Protein AF-A0A1B6F3V0-F1 (afdb_monomer)

Mean predicted aligned error: 4.2 Å

Structure (mmCIF, N/CA/C/O backbone):
data_AF-A0A1B6F3V0-F1
#
_entry.id   AF-A0A1B6F3V0-F1
#
loop_
_atom_site.group_PDB
_atom_site.id
_atom_site.type_symbol
_atom_site.label_atom_id
_atom_site.label_alt_id
_atom_site.label_comp_id
_atom_site.label_asym_id
_atom_site.label_entity_id
_atom_site.label_seq_id
_atom_site.pdbx_PDB_ins_code
_atom_site.Cartn_x
_atom_site.Cartn_y
_atom_site.Cartn_z
_atom_site.occupancy
_atom_site.B_iso_or_equiv
_atom_site.auth_seq_id
_atom_site.auth_comp_id
_atom_site.auth_asym_id
_atom_site.auth_atom_id
_atom_site.pdbx_PDB_model_num
ATOM 1 N N . SER A 1 1 ? -8.445 -27.955 2.156 1.00 64.62 1 SER A N 1
ATOM 2 C CA . SER A 1 1 ? -7.888 -26.623 2.469 1.00 64.62 1 SER A CA 1
ATOM 3 C C . SER A 1 1 ? -6.704 -26.385 1.548 1.00 64.62 1 SER A C 1
ATOM 5 O O . SER A 1 1 ? -5.938 -27.315 1.337 1.00 64.62 1 SER A O 1
ATOM 7 N N . GLY A 1 2 ? -6.587 -25.203 0.941 1.00 88.31 2 GLY A N 1
ATOM 8 C CA . GLY A 1 2 ? -5.503 -24.886 0.006 1.00 88.31 2 GLY A CA 1
ATOM 9 C C . GLY A 1 2 ? -5.017 -23.460 0.226 1.00 88.31 2 GLY A C 1
ATOM 10 O O . GLY A 1 2 ? -5.844 -22.557 0.307 1.00 88.31 2 GLY A O 1
ATOM 11 N N . TYR A 1 3 ? -3.701 -23.302 0.361 1.00 94.69 3 TYR A N 1
ATOM 12 C CA . TYR A 1 3 ? -3.029 -22.007 0.435 1.00 94.69 3 TYR A CA 1
ATOM 13 C C . TYR A 1 3 ? -3.003 -21.346 -0.947 1.00 94.69 3 TYR A C 1
ATOM 15 O O . TYR A 1 3 ? -2.745 -22.014 -1.951 1.00 94.69 3 TYR A O 1
ATOM 23 N N . ASN A 1 4 ? -3.238 -20.040 -0.993 1.00 96.88 4 ASN A N 1
ATOM 24 C CA . ASN A 1 4 ? -3.128 -19.209 -2.178 1.00 96.88 4 ASN A CA 1
ATOM 25 C C . ASN A 1 4 ? -1.780 -18.456 -2.182 1.00 96.88 4 ASN A C 1
ATOM 27 O O . ASN A 1 4 ? -1.640 -17.451 -1.481 1.00 96.88 4 ASN A O 1
ATOM 31 N N . PRO A 1 5 ? -0.800 -18.874 -3.010 1.00 96.50 5 PRO A N 1
ATOM 32 C CA . PRO A 1 5 ? 0.526 -18.261 -3.063 1.00 96.50 5 PRO A CA 1
ATOM 33 C C . PRO A 1 5 ? 0.572 -16.944 -3.854 1.00 96.50 5 PRO A C 1
ATOM 35 O O . PRO A 1 5 ? 1.662 -16.462 -4.153 1.00 96.50 5 PRO A O 1
ATOM 38 N N . LYS A 1 6 ? -0.574 -16.374 -4.255 1.00 97.31 6 LYS A N 1
ATOM 39 C CA . LYS A 1 6 ? -0.618 -15.170 -5.090 1.00 97.31 6 LYS A CA 1
ATOM 40 C C . LYS A 1 6 ? 0.088 -13.997 -4.407 1.00 97.31 6 LYS A C 1
ATOM 42 O O . LYS A 1 6 ? -0.409 -13.442 -3.427 1.00 97.31 6 LYS A O 1
ATOM 47 N N . TYR A 1 7 ? 1.200 -13.584 -5.003 1.00 96.00 7 TYR A N 1
ATOM 48 C CA . TYR A 1 7 ? 1.965 -12.415 -4.611 1.00 96.00 7 TYR A CA 1
ATOM 49 C C . TYR A 1 7 ? 2.675 -11.814 -5.835 1.00 96.00 7 TYR A C 1
ATOM 51 O O . TYR A 1 7 ? 3.282 -12.568 -6.600 1.00 96.00 7 TYR A O 1
ATOM 59 N N . PRO A 1 8 ? 2.650 -10.483 -6.020 1.00 97.31 8 PRO A N 1
ATOM 60 C CA . PRO A 1 8 ? 1.774 -9.511 -5.352 1.00 97.31 8 PRO A CA 1
ATOM 61 C C . PRO A 1 8 ? 0.281 -9.702 -5.717 1.00 97.31 8 PRO A C 1
ATOM 63 O O . PRO A 1 8 ? -0.069 -10.486 -6.601 1.00 97.31 8 PRO A O 1
ATOM 66 N N . LEU A 1 9 ? -0.632 -8.998 -5.029 1.00 97.56 9 LEU A N 1
ATOM 67 C CA . LEU A 1 9 ? -2.084 -9.091 -5.299 1.00 97.56 9 LEU A CA 1
ATOM 68 C C . LEU A 1 9 ? -2.471 -8.562 -6.684 1.00 97.56 9 LEU A C 1
ATOM 70 O O . LEU A 1 9 ? -3.353 -9.125 -7.342 1.00 97.56 9 LEU A O 1
ATOM 74 N N . THR A 1 10 ? -1.805 -7.498 -7.121 1.00 97.88 10 THR A N 1
ATOM 75 C CA . THR A 1 10 ? -1.951 -6.918 -8.456 1.00 97.88 10 THR A CA 1
ATOM 76 C C . THR A 1 10 ? -0.750 -7.347 -9.291 1.00 97.88 10 THR A C 1
ATOM 78 O O . THR A 1 10 ? 0.375 -7.096 -8.855 1.00 97.88 10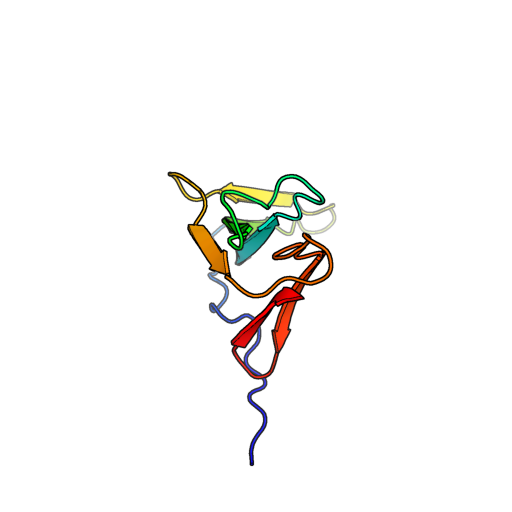 THR A O 1
ATOM 81 N N . PRO A 1 11 ? -0.947 -7.987 -10.460 1.00 97.81 11 PRO A N 1
ATOM 82 C CA . PRO A 1 11 ? 0.159 -8.355 -11.337 1.00 97.81 11 PRO A CA 1
ATOM 83 C C . PRO A 1 11 ? 1.041 -7.141 -11.679 1.00 97.81 11 PRO A C 1
ATOM 85 O O . PRO A 1 11 ? 0.492 -6.076 -11.975 1.00 97.81 11 PRO A O 1
ATOM 88 N N . PRO A 1 12 ? 2.380 -7.275 -11.650 1.00 98.31 12 PRO A N 1
ATOM 89 C CA . PRO A 1 12 ? 3.277 -6.213 -12.092 1.00 98.31 12 PRO A CA 1
ATOM 90 C C . PRO A 1 12 ? 3.053 -5.866 -13.566 1.00 98.31 12 PRO A C 1
ATOM 92 O O . PRO A 1 12 ? 2.742 -6.739 -14.378 1.00 98.31 12 PRO A O 1
ATOM 95 N N . VAL A 1 13 ? 3.245 -4.595 -13.913 1.00 98.25 13 VAL A N 1
ATOM 96 C CA . VAL A 1 13 ? 3.054 -4.072 -15.270 1.00 98.25 13 VAL A CA 1
ATOM 97 C C . VAL A 1 13 ? 4.423 -3.734 -15.867 1.00 98.25 13 VAL A C 1
ATOM 99 O O . VAL A 1 13 ? 5.111 -2.867 -15.326 1.00 98.25 13 VAL A O 1
ATOM 102 N N . PRO A 1 14 ? 4.854 -4.394 -16.956 1.00 98.00 14 PRO A N 1
ATOM 103 C CA . PRO A 1 14 ? 6.054 -3.996 -17.685 1.00 98.00 14 PRO A CA 1
ATOM 104 C C . PRO A 1 14 ? 5.912 -2.581 -18.253 1.00 98.00 14 PRO A C 1
ATOM 106 O O . PRO A 1 14 ? 4.838 -2.203 -18.724 1.00 98.00 14 PRO A O 1
ATOM 109 N N . THR A 1 15 ? 6.995 -1.815 -18.239 1.00 97.38 15 THR A N 1
ATOM 110 C CA . THR A 1 15 ? 7.070 -0.472 -18.823 1.00 97.38 15 THR A CA 1
ATOM 111 C C . THR A 1 15 ? 8.277 -0.375 -19.754 1.00 97.38 15 THR A C 1
ATOM 113 O O . THR A 1 15 ? 9.106 -1.282 -19.810 1.00 97.38 15 THR A O 1
ATOM 116 N N . GLU A 1 16 ? 8.408 0.738 -20.475 1.00 96.62 16 GLU A N 1
ATOM 117 C CA . GLU A 1 16 ? 9.602 1.008 -21.289 1.00 96.62 16 GLU A CA 1
ATOM 118 C C . GLU A 1 16 ? 10.881 1.122 -20.441 1.00 96.62 16 GLU A C 1
ATOM 120 O O . GLU A 1 16 ? 11.968 0.811 -20.922 1.00 96.62 16 GLU A O 1
ATOM 125 N N . ASN A 1 17 ? 10.753 1.528 -19.172 1.00 95.25 17 ASN A N 1
ATOM 126 C CA . ASN A 1 17 ? 11.886 1.783 -18.280 1.00 95.25 17 ASN A CA 1
ATOM 127 C C . ASN A 1 17 ? 12.155 0.640 -17.286 1.00 95.25 17 ASN A C 1
ATOM 129 O O . ASN A 1 17 ? 13.203 0.634 -16.641 1.00 95.25 17 ASN A O 1
ATOM 133 N N . GLY A 1 18 ? 11.236 -0.318 -17.133 1.00 96.50 18 GLY A N 1
ATOM 134 C CA . GLY A 1 18 ? 11.381 -1.427 -16.196 1.00 96.50 18 GLY A CA 1
ATOM 135 C C . GLY A 1 18 ? 10.057 -2.098 -15.835 1.00 96.50 18 GLY A C 1
ATOM 136 O O . GLY A 1 18 ? 9.347 -2.606 -16.703 1.00 96.50 18 GLY A O 1
ATOM 137 N N . VAL A 1 19 ? 9.749 -2.175 -14.537 1.00 98.31 19 VAL A N 1
ATOM 138 C CA . VAL A 1 19 ? 8.538 -2.845 -14.033 1.00 98.31 19 VAL A CA 1
ATOM 139 C C . VAL A 1 19 ? 7.854 -1.984 -12.981 1.00 98.31 19 VAL A C 1
ATOM 141 O O . VAL A 1 19 ? 8.484 -1.540 -12.020 1.00 98.31 19 VAL A O 1
ATOM 144 N N . LYS A 1 20 ? 6.547 -1.788 -13.147 1.00 98.31 20 LYS A N 1
ATOM 145 C CA . LYS A 1 20 ? 5.685 -1.017 -12.255 1.00 98.31 20 LYS A CA 1
ATOM 146 C C . LYS A 1 20 ? 4.856 -1.948 -11.361 1.00 98.31 20 LYS A C 1
ATOM 148 O O . LYS A 1 20 ? 4.224 -2.893 -11.832 1.00 98.31 20 LYS A O 1
ATOM 153 N N . TYR A 1 21 ? 4.847 -1.665 -10.063 1.00 98.56 21 TYR A N 1
ATOM 154 C CA . TYR A 1 21 ? 4.188 -2.434 -9.008 1.00 98.56 21 TYR A CA 1
ATOM 155 C C . TYR A 1 21 ? 3.160 -1.570 -8.290 1.00 98.56 21 TYR A C 1
ATOM 157 O O . TYR A 1 21 ? 3.437 -0.417 -7.968 1.00 98.56 21 TYR A O 1
ATOM 165 N N . ARG A 1 22 ? 1.985 -2.131 -7.994 1.00 98.44 22 ARG A N 1
ATOM 166 C CA . ARG A 1 22 ? 1.003 -1.487 -7.114 1.00 98.44 22 ARG A CA 1
ATOM 167 C C . ARG A 1 22 ? 1.503 -1.536 -5.670 1.00 98.44 22 ARG A C 1
ATOM 169 O O . ARG A 1 22 ? 1.870 -2.610 -5.200 1.00 98.44 22 ARG A O 1
ATOM 176 N N . VAL A 1 23 ? 1.469 -0.407 -4.968 1.00 98.12 23 VAL A N 1
ATOM 177 C CA . VAL A 1 23 ? 1.884 -0.297 -3.561 1.00 98.12 23 VAL A CA 1
ATOM 178 C C . VAL A 1 23 ? 0.796 0.349 -2.704 1.00 98.12 23 VAL A C 1
ATOM 180 O O . VAL A 1 23 ? -0.058 1.082 -3.211 1.00 98.12 23 VAL A O 1
ATOM 183 N N . GLY A 1 24 ? 0.827 0.057 -1.404 1.00 97.19 24 GLY A N 1
ATOM 184 C CA . GLY A 1 24 ? -0.052 0.643 -0.396 1.00 97.19 24 GLY A CA 1
ATOM 185 C C . GLY A 1 24 ? 0.731 0.987 0.868 1.00 97.19 24 GLY A C 1
ATOM 186 O O . GLY A 1 24 ? 1.634 0.242 1.244 1.00 97.19 24 GLY A O 1
ATOM 187 N N . LEU A 1 25 ? 0.400 2.118 1.490 1.00 95.81 25 LEU A N 1
ATOM 188 C CA . LEU A 1 25 ? 0.940 2.589 2.765 1.00 95.81 25 LEU A CA 1
ATOM 189 C C . LEU A 1 25 ? -0.204 2.716 3.761 1.00 95.81 25 LEU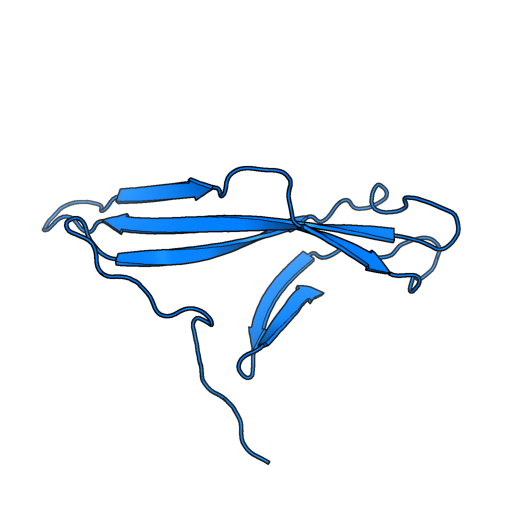 A C 1
ATOM 191 O O . LEU A 1 25 ? -1.208 3.367 3.461 1.00 95.81 25 LEU A O 1
ATOM 195 N N . ILE A 1 26 ? -0.031 2.107 4.928 1.00 95.38 26 ILE A N 1
ATOM 196 C CA . ILE A 1 26 ? -0.999 2.145 6.017 1.00 95.38 26 ILE A CA 1
ATOM 197 C C . ILE A 1 26 ? -0.606 3.221 7.033 1.00 95.38 26 ILE A C 1
ATOM 199 O O . ILE A 1 26 ? 0.579 3.429 7.288 1.00 95.38 26 ILE A O 1
ATOM 203 N N . HIS A 1 27 ? -1.593 3.944 7.558 1.00 92.06 27 HIS A N 1
ATOM 204 C CA . HIS A 1 27 ? -1.380 4.986 8.557 1.00 92.06 27 HIS A CA 1
ATOM 205 C C . HIS A 1 27 ? -1.531 4.430 9.976 1.00 92.06 27 HIS A C 1
ATOM 207 O O . HIS A 1 27 ? -2.638 4.054 10.379 1.00 92.06 27 HIS A O 1
ATOM 213 N N . ASP A 1 28 ? -0.444 4.466 10.741 1.00 87.31 28 ASP A N 1
ATOM 214 C CA . ASP A 1 28 ? -0.484 4.366 12.196 1.00 87.31 28 ASP A CA 1
ATOM 215 C C . ASP A 1 28 ? -0.526 5.781 12.780 1.00 87.31 28 ASP A C 1
ATOM 217 O O . ASP A 1 28 ? 0.394 6.575 12.579 1.00 87.31 28 ASP A O 1
ATOM 221 N N . GLY A 1 29 ? -1.643 6.129 13.413 1.00 79.19 29 GLY A N 1
ATOM 222 C CA . GLY A 1 29 ? -1.860 7.451 13.993 1.00 79.19 29 GLY A CA 1
ATOM 223 C C . GLY A 1 29 ? -1.655 7.482 15.506 1.00 79.19 29 GLY A C 1
ATOM 224 O O . GLY A 1 29 ? -1.963 8.513 16.116 1.00 79.19 29 GLY A O 1
ATOM 225 N N . ASP A 1 30 ? -1.197 6.389 16.125 1.00 80.38 30 ASP A N 1
ATOM 226 C CA . ASP A 1 30 ? -1.145 6.221 17.577 1.00 80.38 30 ASP A CA 1
ATOM 227 C C . ASP A 1 30 ? -2.479 6.649 18.250 1.00 80.38 30 ASP A C 1
ATOM 229 O O . ASP A 1 30 ? -3.574 6.158 17.970 1.00 80.38 30 ASP A O 1
ATOM 233 N N . LEU A 1 31 ? -2.426 7.661 19.125 1.00 73.75 31 LEU A N 1
ATOM 234 C CA . LEU A 1 31 ? -3.580 8.169 19.872 1.00 73.75 31 LEU A CA 1
ATOM 235 C C . LEU A 1 31 ? -4.547 9.009 19.020 1.00 73.75 31 LEU A C 1
ATOM 237 O O . LEU A 1 31 ? -5.623 9.376 19.498 1.00 73.75 31 LEU A O 1
ATOM 241 N N . THR A 1 32 ? -4.182 9.344 17.781 1.00 79.75 32 THR A N 1
ATOM 242 C CA . THR A 1 32 ? -4.978 10.224 16.909 1.00 79.75 32 THR A CA 1
ATOM 243 C C . THR A 1 32 ? -6.001 9.475 16.059 1.00 79.75 32 THR A C 1
ATOM 245 O O . THR A 1 32 ? -6.865 10.106 15.453 1.00 79.75 32 THR A O 1
ATOM 248 N N . ASN A 1 33 ? -5.986 8.138 16.067 1.00 80.75 33 ASN A N 1
ATOM 249 C CA . ASN A 1 33 ? -6.950 7.335 15.314 1.00 80.75 33 ASN A CA 1
ATOM 250 C C . ASN A 1 33 ? -8.384 7.450 15.854 1.00 80.75 33 ASN A C 1
ATOM 252 O O . ASN A 1 33 ? -9.328 7.115 15.144 1.00 80.75 33 ASN A O 1
ATOM 256 N N . LYS A 1 34 ? -8.597 7.909 17.095 1.00 88.06 34 LYS A N 1
ATOM 257 C CA . LYS A 1 34 ? -9.940 8.014 17.684 1.00 88.06 34 LYS A CA 1
ATOM 258 C C . LYS A 1 34 ? -10.708 9.207 17.109 1.00 88.06 34 LYS A C 1
ATOM 260 O O . LYS A 1 34 ? -10.444 10.353 17.461 1.00 88.06 34 LYS A O 1
ATOM 265 N N . VAL A 1 35 ? -11.718 8.929 16.288 1.00 90.62 35 VAL A N 1
ATOM 266 C CA . VAL A 1 35 ? -12.530 9.957 15.609 1.00 90.62 35 VAL A CA 1
ATOM 267 C C . VAL A 1 35 ? -13.843 10.266 16.329 1.00 90.62 35 VAL A C 1
ATOM 269 O O . VAL A 1 35 ? -14.393 11.355 16.185 1.00 90.62 35 VAL A O 1
ATOM 272 N N . SER A 1 36 ? -14.359 9.328 17.127 1.00 89.94 36 SER A N 1
ATOM 273 C CA . SER A 1 36 ? -15.532 9.543 17.979 1.00 89.94 36 SER A CA 1
ATOM 274 C C . SER A 1 36 ? -15.563 8.543 19.140 1.00 89.94 36 SER A C 1
ATOM 276 O O . SER A 1 36 ? -14.655 7.721 19.309 1.00 89.94 36 SER A O 1
ATOM 278 N N . ASN A 1 37 ? -16.584 8.618 20.000 1.00 89.25 37 ASN A N 1
ATOM 279 C CA . ASN A 1 37 ? -16.693 7.681 21.113 1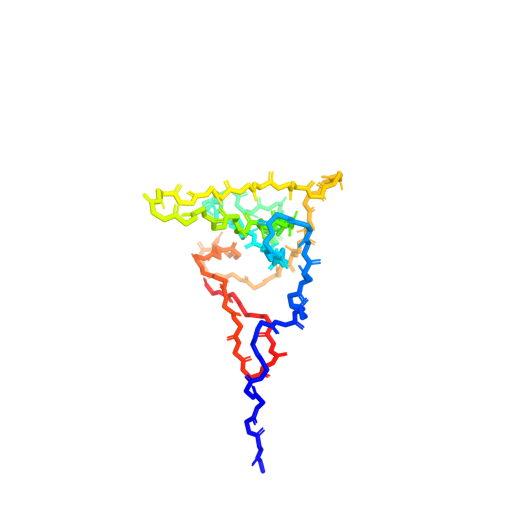.00 89.25 37 ASN A CA 1
ATOM 280 C C . ASN A 1 37 ? -16.874 6.244 20.596 1.00 89.25 37 ASN A C 1
ATOM 282 O O . ASN A 1 37 ? -17.853 5.950 19.915 1.00 89.25 37 ASN A O 1
ATOM 286 N N . GLY A 1 38 ? -15.921 5.367 20.919 1.00 90.94 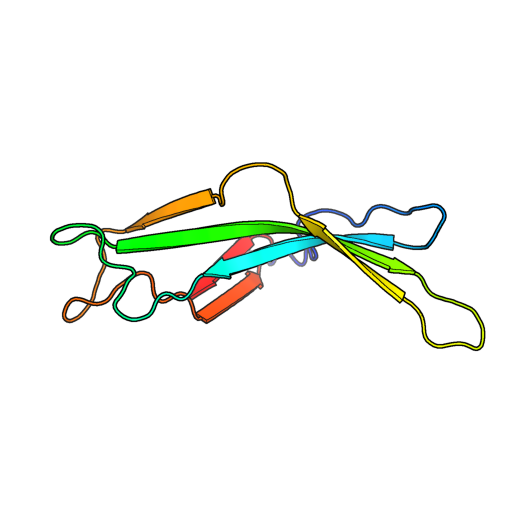38 GLY A N 1
ATOM 287 C CA . GLY A 1 38 ? -15.919 3.980 20.456 1.00 90.94 38 GLY A CA 1
ATOM 288 C C . GLY A 1 38 ? -15.704 3.812 18.949 1.00 90.94 38 GLY A C 1
ATOM 289 O O . GLY A 1 38 ? -16.118 2.793 18.411 1.00 90.94 38 GLY A O 1
ATOM 290 N N . THR A 1 39 ? -15.116 4.795 18.254 1.00 94.12 39 THR A N 1
ATOM 291 C CA . THR A 1 39 ? -14.783 4.669 16.826 1.00 94.12 39 THR A CA 1
ATOM 292 C C . THR A 1 39 ? -13.371 5.160 16.554 1.00 94.12 39 THR A C 1
ATOM 294 O O . THR A 1 39 ? -13.013 6.283 16.924 1.00 94.12 39 THR A O 1
ATOM 297 N N . TRP A 1 40 ? -12.605 4.333 15.851 1.00 94.81 40 TRP A N 1
ATOM 298 C CA . TRP A 1 40 ? -11.260 4.641 15.386 1.00 94.81 40 TRP A CA 1
ATOM 299 C C . TRP A 1 40 ? -11.186 4.532 13.862 1.00 94.81 40 TRP A C 1
ATOM 301 O O . TRP A 1 40 ? -11.883 3.709 13.269 1.00 94.81 40 TRP A O 1
ATOM 311 N N . GLU A 1 41 ? -10.360 5.361 13.233 1.00 94.25 41 GLU A N 1
ATOM 312 C CA . GLU A 1 41 ? -10.124 5.431 11.788 1.00 94.25 41 GLU A CA 1
ATOM 313 C C . GLU A 1 41 ? -8.639 5.194 11.501 1.00 94.25 41 GLU A C 1
ATOM 315 O O . GLU A 1 41 ? -7.783 5.699 12.220 1.00 94.25 41 GLU A O 1
ATOM 320 N N . SER A 1 42 ? -8.325 4.479 10.424 1.00 94.69 42 SER A N 1
ATOM 321 C CA . SER A 1 42 ? -7.010 4.527 9.777 1.00 94.69 42 SER A CA 1
ATOM 322 C C . SER A 1 42 ? -7.196 4.722 8.266 1.00 94.69 42 SER A C 1
ATOM 324 O O . SER A 1 42 ? -8.322 4.814 7.760 1.00 94.69 42 SER A O 1
ATOM 326 N N . GLN A 1 43 ? -6.086 4.906 7.558 1.00 95.38 43 GLN A N 1
ATOM 327 C CA . GLN A 1 43 ? -6.043 5.333 6.169 1.00 95.38 43 GLN A CA 1
ATOM 328 C C . GLN A 1 43 ? -5.053 4.490 5.366 1.00 95.38 43 GLN A C 1
ATOM 330 O O . GLN A 1 43 ? -3.975 4.149 5.850 1.00 95.38 43 GLN A O 1
ATOM 335 N N . LEU A 1 44 ? -5.415 4.183 4.121 1.00 96.94 44 LEU A N 1
ATOM 336 C CA . LEU A 1 44 ? -4.582 3.477 3.153 1.00 96.94 44 LEU A CA 1
ATOM 337 C C . LEU A 1 44 ? -4.342 4.403 1.962 1.00 96.94 44 LEU A C 1
ATOM 339 O O . LEU A 1 44 ? -5.266 4.712 1.205 1.00 96.94 44 LEU A O 1
ATOM 343 N N . LYS A 1 45 ? -3.092 4.831 1.783 1.00 97.31 45 LYS A N 1
ATOM 344 C CA . LYS A 1 45 ? -2.657 5.561 0.589 1.00 97.31 45 LYS A CA 1
ATOM 345 C C . LYS A 1 45 ? -2.109 4.568 -0.425 1.00 97.31 45 LYS A C 1
ATOM 347 O O . LYS A 1 45 ? -1.279 3.732 -0.080 1.00 97.31 45 LYS A O 1
ATOM 352 N N . THR A 1 46 ? -2.551 4.655 -1.673 1.00 98.12 46 THR A N 1
ATOM 353 C CA . THR A 1 46 ? -2.115 3.745 -2.737 1.00 98.12 46 THR A CA 1
ATOM 354 C C . THR A 1 46 ? -1.415 4.484 -3.864 1.00 98.12 46 THR A C 1
ATOM 356 O O . THR A 1 46 ? -1.563 5.694 -4.038 1.00 98.12 46 THR A O 1
ATOM 359 N N . GLY A 1 47 ? -0.601 3.749 -4.610 1.00 98.19 47 GLY A N 1
ATOM 360 C CA . GLY A 1 47 ? 0.142 4.286 -5.737 1.00 98.19 47 GLY A CA 1
ATOM 361 C C . GLY A 1 47 ? 0.907 3.200 -6.472 1.00 98.19 47 GLY A C 1
ATOM 362 O O . GLY A 1 47 ? 0.605 2.007 -6.353 1.00 98.19 47 GLY A O 1
ATOM 363 N N . TYR A 1 48 ? 1.918 3.618 -7.215 1.00 98.44 48 TYR A N 1
ATOM 364 C CA . TYR A 1 48 ? 2.806 2.755 -7.966 1.00 98.44 48 TYR A CA 1
ATOM 365 C C . TYR A 1 48 ? 4.267 3.022 -7.619 1.00 98.44 48 TYR A C 1
ATOM 367 O O . TYR A 1 48 ? 4.685 4.168 -7.470 1.00 98.44 48 TYR A O 1
ATOM 375 N N . LEU A 1 49 ? 5.037 1.941 -7.540 1.00 98.25 49 LEU A N 1
ATOM 376 C CA . LEU A 1 49 ? 6.494 1.945 -7.526 1.00 98.25 49 LEU A CA 1
ATOM 377 C C . LEU A 1 49 ? 6.971 1.408 -8.872 1.00 98.25 49 LEU A C 1
ATOM 379 O O . LEU A 1 49 ? 6.618 0.292 -9.245 1.00 98.25 49 LEU A O 1
ATOM 383 N N . GLU A 1 50 ? 7.784 2.163 -9.596 1.00 98.44 50 GLU A N 1
ATOM 384 C CA . GLU A 1 50 ? 8.463 1.691 -10.799 1.00 98.44 50 GLU A CA 1
ATOM 385 C C . GLU A 1 50 ? 9.945 1.450 -10.507 1.00 98.44 50 GLU A C 1
ATOM 387 O O . GLU A 1 50 ? 10.669 2.365 -10.117 1.00 98.44 50 GLU A O 1
ATOM 392 N N . TRP A 1 51 ? 10.391 0.207 -10.691 1.00 98.06 51 TRP A N 1
ATOM 393 C CA . TRP A 1 51 ? 11.806 -0.147 -10.649 1.00 98.06 51 TRP A CA 1
ATOM 394 C C . TRP A 1 51 ? 12.391 -0.050 -12.054 1.00 98.06 51 TRP A C 1
ATOM 396 O O . TRP A 1 51 ? 11.948 -0.768 -12.953 1.00 98.06 51 TRP A O 1
ATOM 406 N N . ARG A 1 52 ? 13.400 0.809 -12.221 1.00 97.56 52 ARG A N 1
ATOM 407 C CA . ARG A 1 52 ? 14.061 1.103 -13.496 1.00 97.56 52 ARG A CA 1
ATOM 408 C C . ARG A 1 52 ? 15.533 0.677 -13.445 1.00 97.56 52 ARG A C 1
ATOM 410 O O . ARG A 1 52 ? 16.400 1.457 -13.033 1.00 97.56 52 ARG A O 1
ATOM 417 N N . PRO A 1 53 ? 15.852 -0.580 -13.796 1.00 96.12 53 PRO A N 1
ATOM 418 C CA . PRO A 1 53 ? 17.223 -1.069 -13.747 1.00 96.12 53 PRO A CA 1
ATOM 419 C C . PRO A 1 53 ? 18.082 -0.416 -14.838 1.00 96.12 53 PRO A C 1
ATOM 421 O O . PRO A 1 53 ? 17.663 -0.299 -15.985 1.00 96.12 53 PRO A O 1
ATOM 424 N N . THR A 1 54 ? 19.323 -0.052 -14.505 1.00 94.62 54 THR A N 1
ATOM 425 C CA . THR A 1 54 ? 20.310 0.434 -15.483 1.00 94.62 54 THR A CA 1
ATOM 426 C C . THR A 1 54 ? 21.531 -0.477 -15.481 1.00 94.62 54 THR A C 1
ATOM 428 O O . THR A 1 54 ? 22.168 -0.670 -14.447 1.00 94.62 54 THR A O 1
ATOM 431 N N . ALA A 1 55 ? 21.883 -1.045 -16.637 1.00 91.81 55 ALA A N 1
ATOM 432 C CA . ALA A 1 55 ? 23.015 -1.963 -16.741 1.00 91.81 55 ALA A CA 1
ATOM 433 C C . ALA A 1 55 ? 24.331 -1.294 -16.299 1.00 91.81 55 ALA A C 1
ATOM 435 O O . ALA A 1 55 ? 24.692 -0.219 -16.780 1.00 91.81 55 ALA A O 1
ATOM 436 N N . GLY A 1 56 ? 25.045 -1.939 -15.372 1.00 92.12 56 GLY A N 1
ATOM 437 C CA . GLY A 1 56 ? 26.328 -1.452 -14.855 1.00 92.12 56 GLY A CA 1
ATOM 438 C C . GLY A 1 56 ? 26.242 -0.205 -13.965 1.00 92.12 56 GLY A C 1
ATOM 439 O O . GLY A 1 56 ? 27.277 0.401 -13.692 1.00 92.12 56 GLY A O 1
ATOM 440 N N . LYS A 1 57 ? 25.042 0.200 -13.524 1.00 93.62 57 LYS A N 1
ATOM 441 C CA . LYS A 1 57 ? 24.815 1.347 -12.629 1.00 93.62 57 LYS A CA 1
ATOM 442 C C . LYS A 1 57 ? 23.766 1.011 -11.566 1.00 93.62 57 LYS A C 1
ATOM 444 O O . LYS A 1 57 ? 23.085 -0.008 -11.641 1.00 93.62 57 LYS A O 1
ATOM 449 N N . VAL A 1 58 ? 23.636 1.884 -10.570 1.00 91.81 58 VAL A N 1
ATOM 450 C CA . VAL A 1 58 ? 22.523 1.829 -9.614 1.00 91.81 58 VAL A CA 1
ATOM 451 C C . VAL A 1 58 ? 21.232 2.167 -10.368 1.00 91.81 58 VAL A C 1
ATOM 453 O O . VAL A 1 58 ? 21.200 3.150 -11.106 1.00 91.81 58 VAL A O 1
ATOM 456 N N . GLY A 1 59 ? 20.207 1.322 -10.238 1.00 93.25 59 GLY A N 1
ATOM 457 C CA . GLY A 1 59 ? 18.891 1.577 -10.832 1.00 93.25 59 GLY A CA 1
ATOM 458 C C . GLY A 1 59 ? 18.106 2.653 -10.080 1.00 93.25 59 GLY A C 1
ATOM 459 O O . GLY A 1 59 ? 18.483 3.068 -8.985 1.00 93.25 59 GLY A O 1
ATOM 460 N N . GLU A 1 60 ? 17.003 3.094 -10.670 1.00 97.06 60 GLU A N 1
ATOM 461 C CA . GLU A 1 60 ? 16.121 4.120 -10.113 1.00 97.06 60 GLU A CA 1
ATOM 462 C C . GLU A 1 60 ? 14.829 3.488 -9.572 1.00 97.06 60 GLU A C 1
ATOM 464 O O . GLU A 1 60 ? 14.299 2.532 -10.142 1.00 97.06 60 GLU A O 1
ATOM 469 N N . VAL A 1 61 ? 14.313 4.041 -8.473 1.00 97.31 61 VAL A N 1
ATOM 470 C CA . VAL A 1 61 ? 12.974 3.744 -7.953 1.00 97.31 61 VAL A CA 1
ATOM 471 C C . VAL A 1 61 ? 12.142 5.017 -8.042 1.00 97.31 61 VAL A C 1
ATOM 473 O O . VAL A 1 61 ? 12.500 6.024 -7.434 1.00 97.31 61 VAL A O 1
ATOM 476 N N . VAL A 1 62 ? 11.027 4.966 -8.769 1.00 97.88 62 VAL A N 1
ATOM 477 C CA . VAL A 1 62 ? 10.104 6.100 -8.917 1.00 97.88 62 VAL A CA 1
ATOM 478 C C . VAL A 1 62 ? 8.772 5.783 -8.257 1.00 97.88 62 VAL A C 1
ATOM 480 O O . VAL A 1 62 ? 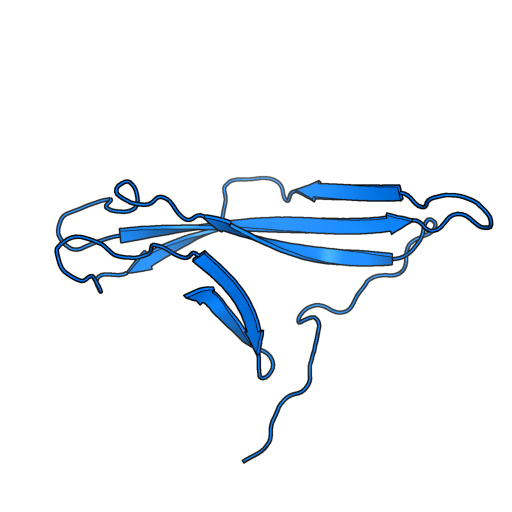8.233 4.694 -8.443 1.00 97.88 62 VAL A O 1
ATOM 483 N N . PHE A 1 63 ? 8.238 6.744 -7.504 1.00 97.56 63 PHE A N 1
ATOM 484 C CA . PHE A 1 63 ? 6.931 6.645 -6.863 1.00 97.56 63 PHE A CA 1
ATOM 485 C C . PHE A 1 63 ? 5.932 7.606 -7.499 1.00 97.56 63 PHE A C 1
ATOM 487 O O . PHE A 1 63 ? 6.225 8.785 -7.689 1.00 97.56 63 PHE A O 1
ATOM 494 N N . GLU A 1 64 ? 4.728 7.106 -7.745 1.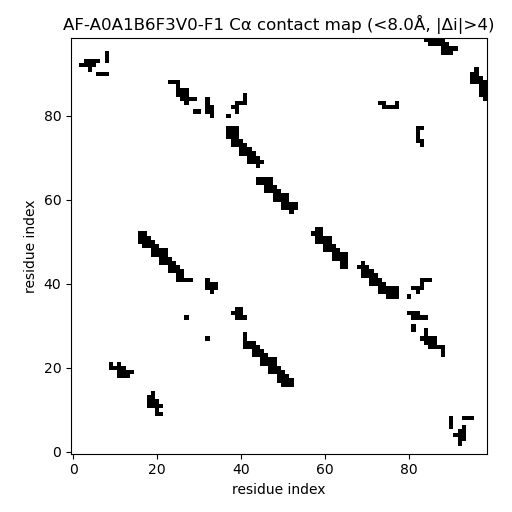00 97.56 64 GLU A N 1
ATOM 495 C CA . GLU A 1 64 ? 3.568 7.889 -8.163 1.00 97.56 64 GLU A CA 1
ATOM 496 C C . GLU A 1 64 ? 2.402 7.541 -7.238 1.00 97.56 64 GLU A C 1
ATOM 498 O O . GLU A 1 64 ? 2.067 6.368 -7.077 1.00 97.56 64 GLU A O 1
ATOM 503 N N . TRP A 1 65 ? 1.790 8.540 -6.608 1.00 97.81 65 TRP A N 1
ATOM 504 C CA . TRP A 1 65 ? 0.620 8.332 -5.754 1.00 97.81 65 TRP A CA 1
ATOM 505 C C . TRP A 1 65 ? -0.658 8.503 -6.555 1.00 97.81 65 TRP A C 1
ATOM 507 O O . TRP A 1 65 ? -0.719 9.352 -7.442 1.00 97.81 65 TRP A O 1
ATOM 517 N N . ASP A 1 66 ? -1.682 7.733 -6.206 1.00 97.69 66 ASP A N 1
ATOM 518 C CA . ASP A 1 66 ? -3.006 7.970 -6.762 1.00 97.69 66 ASP A CA 1
ATOM 519 C C . ASP A 1 66 ? -3.514 9.358 -6.361 1.00 97.69 66 ASP A C 1
ATOM 521 O O . ASP A 1 66 ? -3.252 9.842 -5.253 1.00 97.69 66 ASP A O 1
ATOM 525 N N . GLU A 1 67 ? -4.253 9.986 -7.272 1.00 96.75 67 GLU A N 1
ATOM 526 C CA . GLU A 1 67 ? -4.938 11.244 -7.002 1.00 96.75 67 GLU A CA 1
ATOM 527 C C . GLU A 1 67 ? -6.097 11.045 -6.015 1.00 96.75 67 GLU A C 1
ATOM 529 O O . GLU A 1 67 ? -6.744 9.996 -5.980 1.00 96.75 67 GLU A O 1
ATOM 534 N N . GLY A 1 68 ? -6.387 12.092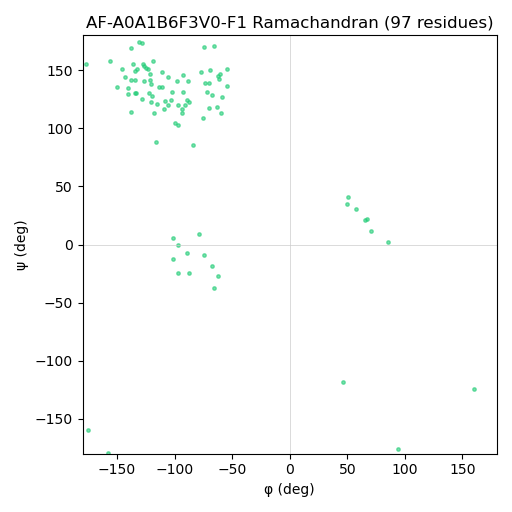 -5.242 1.00 95.94 68 GLY A N 1
ATOM 535 C CA . GLY A 1 68 ? -7.461 12.101 -4.253 1.00 95.94 68 GLY A CA 1
ATOM 536 C C . GLY A 1 68 ? -7.018 11.731 -2.837 1.00 95.94 68 GLY A C 1
ATOM 537 O O . GLY A 1 68 ? -5.833 11.573 -2.530 1.00 95.94 68 GLY A O 1
ATOM 538 N N . GLU A 1 69 ? -8.010 11.653 -1.954 1.00 95.31 69 GLU A N 1
ATOM 539 C CA . GLU A 1 69 ? -7.803 11.361 -0.538 1.00 95.31 69 GLU A CA 1
ATOM 540 C C . GLU A 1 69 ? -7.525 9.866 -0.299 1.00 95.31 69 GLU A C 1
ATOM 542 O O . GLU A 1 69 ? -8.070 9.016 -1.012 1.00 95.31 69 GLU A O 1
ATOM 547 N N . PRO A 1 70 ? -6.717 9.513 0.720 1.00 95.94 70 PRO A N 1
ATOM 548 C CA . PRO A 1 70 ? -6.523 8.128 1.132 1.00 95.94 70 PRO A CA 1
ATOM 549 C C . PRO A 1 70 ? -7.840 7.406 1.438 1.00 95.94 70 PRO A C 1
ATOM 551 O O . PRO A 1 70 ? -8.810 7.999 1.919 1.00 95.94 70 PRO A O 1
ATOM 554 N N . ILE A 1 71 ? -7.853 6.089 1.233 1.00 95.69 71 ILE A N 1
ATOM 555 C CA . ILE A 1 71 ? -9.005 5.256 1.581 1.00 95.69 71 ILE A CA 1
ATOM 556 C C . ILE A 1 71 ? -9.100 5.195 3.104 1.00 95.69 71 ILE A C 1
ATOM 558 O O . ILE A 1 71 ? -8.201 4.673 3.758 1.00 95.69 71 ILE A O 1
ATOM 562 N N . LYS A 1 72 ? -10.201 5.701 3.656 1.00 94.38 72 LYS A N 1
ATOM 563 C CA . LYS A 1 72 ? -10.507 5.644 5.088 1.00 94.38 72 LYS A CA 1
ATOM 564 C C . LYS A 1 72 ? -11.256 4.366 5.427 1.00 94.38 72 LYS A C 1
ATOM 566 O O . LYS A 1 72 ? -12.156 3.954 4.695 1.00 94.38 72 LYS A O 1
ATOM 571 N N . PHE A 1 73 ? -10.937 3.773 6.565 1.00 92.06 73 PHE A N 1
ATOM 572 C CA . PHE A 1 73 ? -11.690 2.654 7.120 1.00 92.06 73 PHE A CA 1
ATOM 573 C C . PHE A 1 73 ? -11.741 2.781 8.639 1.00 92.06 73 PHE A C 1
ATOM 575 O O . PHE A 1 73 ? -10.804 3.254 9.283 1.00 92.06 73 PHE A O 1
ATOM 582 N N . THR A 1 74 ? -12.876 2.379 9.202 1.00 93.75 74 THR A N 1
ATOM 583 C CA . THR A 1 74 ? -13.201 2.588 10.611 1.00 93.75 74 THR A CA 1
ATOM 584 C C . THR A 1 74 ? -13.504 1.277 11.312 1.00 93.75 74 THR A C 1
ATOM 586 O O . THR A 1 74 ? -14.055 0.356 10.710 1.00 93.75 74 THR A O 1
ATOM 589 N N . SER A 1 75 ? -13.230 1.231 12.610 1.00 92.75 75 SER A N 1
ATOM 590 C CA . SER A 1 75 ? -13.621 0.132 13.485 1.00 92.75 75 SER A C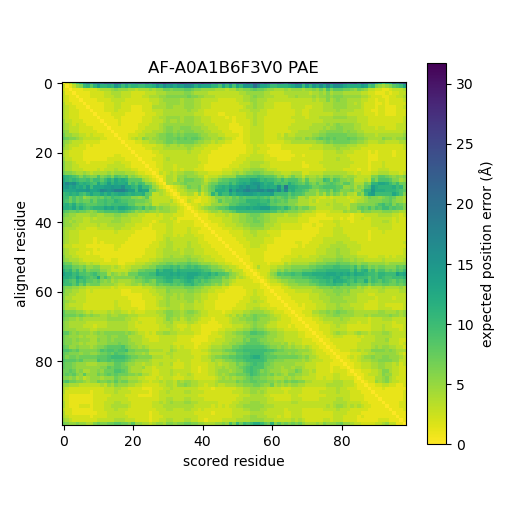A 1
ATOM 591 C C . SER A 1 75 ? -14.219 0.657 14.783 1.00 92.75 75 SER A C 1
ATOM 593 O O . SER A 1 75 ? -13.838 1.719 15.279 1.00 92.75 75 SER A O 1
ATOM 595 N N . HIS A 1 76 ? -15.139 -0.125 15.346 1.00 94.00 76 HIS A N 1
ATOM 596 C CA . HIS A 1 76 ? -15.645 0.058 16.708 1.00 94.00 76 HIS A CA 1
ATOM 597 C C . HIS A 1 76 ? -14.940 -0.845 17.728 1.00 94.00 76 HIS A C 1
ATOM 599 O O . HIS A 1 76 ? -15.261 -0.825 18.915 1.00 94.00 76 HIS A O 1
ATOM 605 N N . PHE A 1 77 ? -13.991 -1.660 17.267 1.00 91.44 77 PHE A N 1
ATOM 606 C CA . PHE A 1 77 ? -13.170 -2.498 18.121 1.00 91.44 77 PHE A CA 1
ATOM 607 C C . PHE A 1 77 ? -11.943 -1.715 18.589 1.00 91.44 77 PHE A C 1
ATOM 609 O O . PHE A 1 77 ? -11.156 -1.235 17.773 1.00 91.44 77 PHE A O 1
ATOM 616 N N . GLY A 1 78 ? -11.784 -1.619 19.904 1.00 89.62 78 GLY A N 1
ATOM 617 C CA . GLY A 1 78 ? -10.637 -0.995 20.542 1.00 89.62 78 GLY A CA 1
ATOM 618 C C . GLY A 1 78 ? -10.445 -1.525 21.958 1.00 89.62 78 GLY A C 1
ATOM 619 O O . GLY A 1 78 ? -11.381 -2.036 22.578 1.00 89.62 78 GLY A O 1
ATOM 620 N N . TYR A 1 79 ? -9.227 -1.402 22.466 1.00 90.62 79 TYR A N 1
ATOM 621 C CA . TYR A 1 79 ? -8.831 -1.816 23.806 1.00 90.62 79 TYR A CA 1
ATOM 622 C C . TYR A 1 79 ? -8.268 -0.605 24.553 1.00 90.62 79 TYR A C 1
ATOM 624 O O . TYR A 1 79 ? -7.464 0.144 24.007 1.00 90.62 79 TYR A O 1
ATOM 632 N N . GLU A 1 80 ? -8.747 -0.364 25.776 1.00 90.88 80 GLU A N 1
ATOM 633 C CA . GLU A 1 80 ? -8.308 0.760 26.627 1.00 90.88 80 GLU A CA 1
ATOM 634 C C . GLU A 1 80 ? -8.317 2.139 25.931 1.00 90.88 80 GLU A C 1
ATOM 636 O O . GLU A 1 80 ? -7.499 3.014 26.196 1.00 90.88 80 GLU A O 1
ATOM 641 N N . GLY A 1 81 ? -9.281 2.363 25.033 1.00 86.88 81 GLY A N 1
ATOM 642 C CA . GLY A 1 81 ? -9.421 3.638 24.325 1.00 86.88 81 GLY A CA 1
ATOM 643 C C . GLY A 1 81 ? -8.571 3.774 23.057 1.00 86.88 81 GLY A C 1
ATOM 644 O O . GLY A 1 81 ? -8.668 4.813 22.399 1.00 86.88 81 GLY A O 1
ATOM 645 N N . ARG A 1 82 ? -7.819 2.735 22.682 1.00 88.69 82 ARG A N 1
ATOM 646 C CA . ARG A 1 82 ? -6.969 2.661 21.485 1.00 88.69 82 ARG A CA 1
ATOM 647 C C . ARG A 1 82 ? -7.537 1.660 20.479 1.00 88.69 82 ARG A C 1
ATOM 649 O O . ARG A 1 82 ? -8.163 0.675 20.866 1.00 88.69 82 ARG A O 1
ATOM 656 N N . GLY A 1 83 ? -7.337 1.911 19.195 1.00 89.69 83 GLY A N 1
ATOM 657 C CA . GLY A 1 83 ? -7.843 1.075 18.112 1.00 89.69 83 GLY A CA 1
ATOM 658 C C . GLY A 1 83 ? -7.374 1.610 16.766 1.00 89.69 83 GLY A C 1
ATOM 659 O O . GLY A 1 83 ? -7.091 2.799 16.645 1.00 89.69 83 GLY A O 1
ATOM 660 N N . MET A 1 84 ? -7.311 0.735 15.760 1.00 90.19 84 MET A N 1
ATOM 661 C CA . MET A 1 84 ? -6.824 1.072 14.412 1.00 90.19 84 MET A CA 1
ATOM 662 C C . MET A 1 84 ? -5.387 1.633 14.368 1.00 90.19 84 MET A C 1
ATOM 664 O O . MET A 1 84 ? -5.059 2.402 13.469 1.00 90.19 84 MET A O 1
ATOM 668 N N . GLU A 1 85 ? -4.538 1.216 15.308 1.00 88.38 85 GLU A N 1
ATOM 669 C CA . GLU A 1 85 ? -3.086 1.447 15.298 1.00 88.38 85 GLU A CA 1
ATOM 670 C C . GLU A 1 85 ? -2.444 0.359 14.438 1.00 88.38 85 GLU A C 1
ATOM 672 O O . GLU A 1 85 ? -2.152 -0.736 14.911 1.00 88.38 85 GLU A O 1
ATOM 677 N N . LEU A 1 86 ? -2.395 0.610 13.133 1.00 90.38 86 LEU A N 1
ATOM 678 C CA . LEU A 1 86 ? -2.012 -0.381 12.137 1.00 90.38 86 LEU A CA 1
ATOM 679 C C . LEU A 1 86 ? -0.541 -0.219 11.770 1.00 90.38 86 LEU A C 1
ATOM 681 O O . LEU A 1 86 ? -0.185 0.665 10.992 1.00 90.38 86 LEU A O 1
ATOM 685 N N . SER A 1 87 ? 0.289 -1.099 12.312 1.00 90.38 87 SER A N 1
ATOM 686 C CA . SER A 1 87 ? 1.748 -1.024 12.245 1.00 90.38 87 SER A CA 1
ATOM 687 C C . SER A 1 87 ? 2.348 -1.687 11.000 1.00 90.38 87 SER A C 1
ATOM 689 O O . SER A 1 87 ? 3.425 -1.296 10.551 1.00 90.38 87 SER A O 1
ATOM 691 N N . ASP A 1 88 ? 1.640 -2.653 10.410 1.00 93.12 88 ASP A N 1
ATOM 692 C CA . ASP A 1 88 ? 2.120 -3.444 9.274 1.00 93.12 88 ASP A CA 1
ATOM 693 C C . ASP A 1 88 ? 1.059 -3.620 8.180 1.00 93.12 88 ASP A C 1
ATOM 695 O O . ASP A 1 88 ? -0.148 -3.588 8.429 1.00 93.12 88 ASP A O 1
ATOM 699 N N . LEU A 1 89 ? 1.507 -3.861 6.943 1.00 96.44 89 LEU A N 1
ATOM 700 C CA . LEU A 1 89 ? 0.647 -4.164 5.796 1.00 96.44 89 LEU A CA 1
ATOM 701 C C . LEU A 1 89 ? 1.263 -5.290 4.956 1.00 96.44 89 LEU A C 1
ATOM 703 O O . LEU A 1 89 ? 2.309 -5.116 4.331 1.00 96.44 89 LEU A O 1
ATOM 707 N N . ILE A 1 90 ? 0.603 -6.448 4.906 1.00 97.38 90 ILE A N 1
ATOM 708 C CA . ILE A 1 90 ? 1.140 -7.664 4.282 1.00 97.38 90 ILE A CA 1
ATOM 709 C C . ILE A 1 90 ? 0.133 -8.336 3.352 1.00 97.38 90 ILE A C 1
ATOM 711 O O . ILE A 1 90 ? -1.080 -8.276 3.545 1.00 97.38 90 ILE A O 1
ATOM 715 N N . VAL A 1 91 ? 0.650 -9.027 2.338 1.00 97.56 91 VAL A N 1
ATOM 716 C CA . VAL A 1 91 ? -0.130 -9.960 1.525 1.00 97.56 91 VAL A CA 1
ATOM 717 C C . VAL A 1 91 ? 0.092 -11.375 2.041 1.00 97.56 91 VAL A C 1
ATOM 719 O O . VAL A 1 91 ? 1.216 -11.873 2.018 1.00 97.56 91 VAL A O 1
ATOM 722 N N . TYR A 1 92 ? -0.979 -12.039 2.461 1.00 97.12 92 TYR A N 1
ATOM 723 C CA . TYR A 1 92 ? -0.944 -13.425 2.917 1.00 97.12 92 TYR A CA 1
ATOM 724 C C . TYR A 1 92 ? -2.178 -14.178 2.422 1.00 97.12 92 TYR A C 1
ATOM 726 O O . TYR A 1 92 ? -3.294 -13.661 2.477 1.00 97.12 92 TYR A O 1
ATOM 734 N N . ASP A 1 93 ? -1.975 -15.395 1.911 1.00 96.75 93 ASP A N 1
ATOM 735 C CA . ASP A 1 93 ? -3.044 -16.254 1.378 1.00 96.75 93 ASP A CA 1
ATOM 736 C C . ASP A 1 93 ? -3.944 -15.526 0.352 1.00 96.75 93 ASP A C 1
ATOM 738 O O . ASP A 1 93 ? -5.174 -15.613 0.372 1.00 96.75 93 ASP A O 1
ATOM 742 N N . GLY A 1 94 ? -3.324 -14.728 -0.525 1.00 96.50 94 GLY A N 1
ATOM 743 C CA . GLY A 1 94 ? -4.013 -13.931 -1.542 1.00 96.50 94 GLY A CA 1
ATOM 744 C C . GLY A 1 94 ? -4.912 -12.811 -1.005 1.00 96.50 94 GLY A C 1
ATOM 745 O O . GLY A 1 94 ? -5.807 -12.367 -1.727 1.00 96.50 94 GLY A O 1
ATOM 746 N N . ARG A 1 95 ? -4.696 -12.345 0.232 1.00 96.81 95 ARG A N 1
ATOM 747 C CA . ARG A 1 95 ? -5.433 -11.236 0.863 1.00 96.81 95 ARG A CA 1
ATOM 748 C C . ARG A 1 95 ? -4.483 -10.170 1.396 1.00 96.81 95 ARG A C 1
ATOM 750 O O . ARG A 1 95 ? -3.345 -10.480 1.728 1.00 96.81 95 ARG A O 1
ATOM 757 N N . LEU A 1 96 ? -4.966 -8.932 1.477 1.00 96.81 96 LEU A N 1
ATOM 758 C CA . LEU A 1 96 ? -4.270 -7.826 2.136 1.00 96.81 96 LEU A CA 1
ATOM 759 C C . LEU A 1 96 ? -4.669 -7.810 3.615 1.00 96.81 96 LEU A C 1
ATOM 761 O O . LEU A 1 96 ? -5.862 -7.773 3.914 1.00 96.81 96 LEU A O 1
ATOM 765 N N . LEU A 1 97 ? -3.691 -7.863 4.511 1.00 96.56 97 LEU A N 1
ATOM 766 C CA . LEU A 1 97 ? -3.868 -7.877 5.961 1.00 96.56 97 LEU A CA 1
ATOM 767 C C . LEU A 1 97 ? -3.070 -6.739 6.595 1.00 96.56 97 LEU A C 1
ATOM 769 O O . LEU A 1 97 ? -2.035 -6.338 6.065 1.00 96.56 97 LEU A O 1
ATOM 773 N N . SER A 1 98 ? -3.540 -6.265 7.743 1.00 94.31 98 SER A N 1
ATOM 774 C CA . SER A 1 98 ? -2.865 -5.267 8.568 1.00 94.31 98 SER A CA 1
ATOM 775 C C . SER A 1 98 ? -3.139 -5.554 10.044 1.00 94.31 98 SER A C 1
ATOM 777 O O . SER A 1 98 ? -4.165 -6.176 10.348 1.00 94.31 98 SER A O 1
ATOM 779 N N . PHE A 1 99 ? -2.213 -5.175 10.924 1.00 88.88 99 PHE A N 1
ATOM 780 C CA . PHE A 1 99 ? -2.263 -5.442 12.361 1.00 88.88 99 PHE A CA 1
ATOM 781 C C . PHE A 1 99 ? -1.476 -4.414 13.173 1.00 88.88 99 PHE A C 1
ATOM 783 O O . PHE A 1 99 ? -0.593 -3.729 12.601 1.00 88.88 99 PHE A O 1
#

Secondary structure (DSSP, 8-state):
-------SSSPPEE-SSSEEEEEEEE---GGGGEEETTEEEEEEEEEEEEEE--TTS--EEEEEEPSSPPEEEEES--BTTB------EEEETTEEEE-

Nearest PDB structures (foldseek):
  5iv8-assembly2_D  TM=3.216E-01  e=3.562E+00  Klebsiella pneumoniae
  4l8o-assembly1_A  TM=3.251E-01  e=5.910E+00  [Clostridium] hylemonae DSM 15053
  4leh-assembly1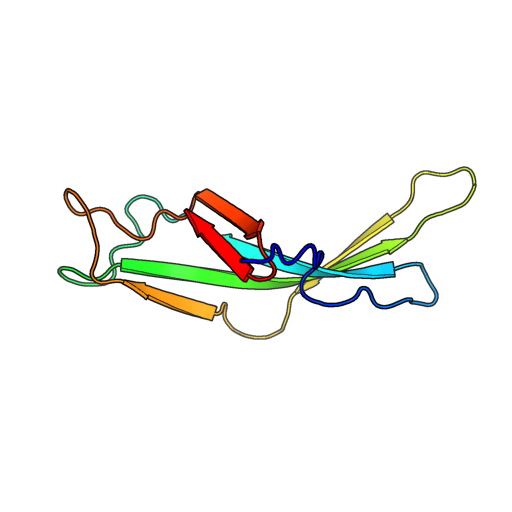_C  TM=3.031E-01  e=5.587E+00  [Clostridium] scindens ATCC 35704

Radius of gyration: 17.26 Å; Cα contacts (8 Å, |Δi|>4): 198; chains: 1; bounding box: 43×39×48 Å

pLDDT: mean 93.74, std 5.59, range [64.62, 98.56]

Organism: NCBI:txid1464854

Solvent-accessible surface area (backbone atoms only — not comparable to full-atom values): 5932 Å² total; per-residue (Å²): 140,81,88,41,86,56,72,65,90,57,81,69,42,78,52,98,62,37,42,34,34,75,46,77,46,69,40,58,50,63,87,66,11,58,77,52,93,69,30,17,37,32,37,40,42,48,31,37,40,32,44,29,73,40,92,99,54,85,54,49,79,46,80,46,72,56,86,77,80,58,50,72,51,73,41,69,66,62,58,99,89,42,29,49,55,30,81,48,79,46,81,54,68,60,39,84,47,70,75

Foldseek 3Di:
DDFAPDPPLDDWDADPQGIKDKDKDKDQPWLPQDPDDLKGKIFIWIWIWGWGDDPPDDTDIDTDTDDDDTDMDMDSDDDPNDDSRWDDWDQTSSDIDTD

InterPro domains:
  IPR009283 Apyrase [PF06079] (35-99)
  IPR009283 Apyrase [PTHR13023] (3-99)
  IPR036258 Apyrase superfamily [G3DSA:2.120.10.100] (1-99)
  IPR036258 Apyrase superfamily [SSF101887] (3-99)

Sequence (99 aa):
SGYNPKYPLTPPVPTENGVKYRVGLIHDGDLTNKVSNGTWESQLKTGYLEWRPTAGKVGEVVFEWDEGEPIKFTSHFGYEGRGMELSDLIVYDGRLLSF